Protein AF-A0A3D5Q0C1-F1 (afdb_monomer)

Nearest PDB structures (foldseek):
  3sn2-assembly1_A  TM=9.804E-01  e=6.960E-07  Oryctolagus cuniculus
  3snp-assembly2_B  TM=9.697E-01  e=6.084E-07  Oryctolagus cuniculus
  6vcd-assembly1_A  TM=9.594E-01  e=5.227E-06  Homo sapiens

Mean predicted aligned error: 3.23 Å

Sequence (80 aa):
TDLVLTVTEMLRKKGVVGKFVEFYGDGLKDMPVADRATIANMAPEYGATCGFFPVDEQTISYMRLTGRDDELLELVEAYA

Radius of gyration: 14.04 Å; Cα contacts (8 Å, |Δi|>4): 87; chains: 1; bounding box: 31×29×32 Å

Foldseek 3Di:
DVVLVVLLVVLLVVQQAAAEAEDDDPVVVPDAVVSQVSNQVCCVSSRYPTYDYDDDPNNLVVCVVVPHDPVVSVVVVVPD

Structure (mmCIF, N/CA/C/O backbone):
data_AF-A0A3D5Q0C1-F1
#
_entry.id   AF-A0A3D5Q0C1-F1
#
loop_
_atom_site.group_PDB
_atom_site.id
_atom_site.type_symbol
_atom_site.label_atom_id
_atom_site.label_alt_id
_atom_site.label_comp_id
_atom_site.label_asym_id
_atom_site.label_entity_id
_atom_site.label_seq_id
_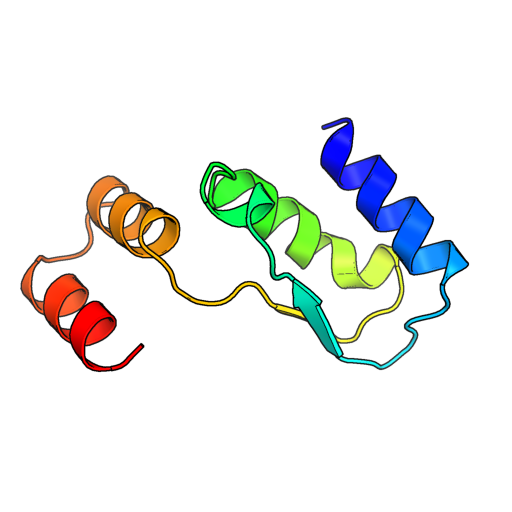atom_site.pdbx_PDB_ins_code
_atom_site.Cartn_x
_atom_site.Cartn_y
_atom_site.Cartn_z
_atom_site.occupancy
_atom_site.B_iso_or_equiv
_atom_site.auth_seq_id
_atom_site.auth_comp_id
_atom_site.auth_asym_id
_atom_site.auth_atom_id
_atom_site.pdbx_PDB_model_num
ATOM 1 N N . THR A 1 1 ? -5.627 14.889 -1.907 1.00 62.56 1 THR A N 1
ATOM 2 C CA . THR A 1 1 ? -5.727 14.964 -0.429 1.00 62.56 1 THR A CA 1
ATOM 3 C C . THR A 1 1 ? -7.115 14.615 0.093 1.00 62.56 1 THR A C 1
ATOM 5 O O . THR A 1 1 ? -7.197 13.860 1.053 1.00 62.56 1 THR A O 1
ATOM 8 N N . ASP A 1 2 ? -8.200 15.069 -0.544 1.00 86.12 2 ASP A N 1
ATOM 9 C CA . ASP A 1 2 ? -9.575 14.857 -0.041 1.00 86.12 2 ASP A CA 1
ATOM 10 C C . ASP A 1 2 ? -10.005 13.383 0.071 1.00 86.12 2 ASP A C 1
ATOM 12 O O . ASP A 1 2 ? -10.661 12.996 1.040 1.00 86.12 2 ASP A O 1
ATOM 16 N N . LEU A 1 3 ? -9.584 12.533 -0.873 1.00 87.44 3 LEU A N 1
ATOM 17 C CA . LEU A 1 3 ? -9.875 11.096 -0.844 1.00 87.44 3 LEU A CA 1
ATOM 18 C C . LEU A 1 3 ? -9.263 10.405 0.383 1.00 87.44 3 LEU A C 1
ATOM 20 O O . LEU A 1 3 ? -9.948 9.664 1.082 1.00 87.44 3 LEU A O 1
ATOM 24 N N . VAL A 1 4 ? -7.986 10.673 0.663 1.00 89.94 4 VAL A N 1
ATOM 25 C CA . VAL A 1 4 ? -7.236 10.027 1.750 1.00 89.94 4 VAL A CA 1
ATOM 26 C C . VAL A 1 4 ? -7.891 10.314 3.100 1.00 89.94 4 VAL A C 1
ATOM 28 O O . VAL A 1 4 ? -8.149 9.397 3.876 1.00 89.94 4 VAL A O 1
ATOM 31 N N . LEU A 1 5 ? -8.216 11.583 3.361 1.00 93.44 5 LEU A N 1
ATOM 32 C CA . LEU A 1 5 ? -8.859 11.986 4.612 1.00 93.44 5 LEU A CA 1
ATOM 33 C C . LEU A 1 5 ? -10.247 11.359 4.760 1.00 93.44 5 LEU A C 1
ATOM 35 O O . LEU A 1 5 ? -10.600 10.915 5.852 1.00 93.44 5 LEU A O 1
ATOM 39 N N . THR A 1 6 ? -10.999 11.261 3.661 1.00 93.75 6 THR A N 1
ATOM 40 C CA . THR A 1 6 ? -12.318 10.618 3.644 1.00 93.75 6 THR A CA 1
ATOM 41 C C . THR A 1 6 ? -12.212 9.131 3.985 1.00 93.75 6 THR A C 1
ATOM 43 O O . THR A 1 6 ? -12.923 8.649 4.867 1.00 93.75 6 THR A O 1
ATOM 46 N N . VAL A 1 7 ? -11.285 8.406 3.351 1.00 92.69 7 VAL A N 1
ATOM 47 C CA . VAL A 1 7 ? -11.047 6.977 3.615 1.00 92.69 7 VAL A CA 1
ATOM 48 C C . VAL A 1 7 ? -10.623 6.749 5.067 1.00 92.69 7 VAL A C 1
ATOM 50 O O . VAL A 1 7 ? -11.194 5.892 5.745 1.00 92.69 7 VAL A O 1
ATOM 53 N N . THR A 1 8 ? -9.687 7.550 5.580 1.00 92.56 8 THR A N 1
ATOM 54 C CA . THR A 1 8 ? -9.246 7.483 6.980 1.00 92.56 8 THR A CA 1
ATOM 55 C C . THR A 1 8 ? -10.408 7.700 7.948 1.00 92.56 8 THR A C 1
ATOM 57 O O . THR A 1 8 ? -10.579 6.931 8.896 1.00 92.56 8 THR A O 1
ATOM 60 N N . GLU A 1 9 ? -11.248 8.712 7.715 1.00 95.38 9 GLU A N 1
ATOM 61 C CA . GLU A 1 9 ? -12.377 9.005 8.600 1.00 95.38 9 GLU A CA 1
ATOM 62 C C . GLU A 1 9 ? -13.428 7.878 8.580 1.00 95.38 9 GLU A C 1
ATOM 64 O O . GLU A 1 9 ? -13.931 7.471 9.633 1.00 95.38 9 GLU A O 1
ATOM 69 N N . MET A 1 10 ? -13.709 7.314 7.401 1.00 96.00 10 MET A N 1
ATOM 70 C CA . MET A 1 10 ? -14.611 6.169 7.236 1.00 96.00 10 MET A CA 1
ATOM 71 C C . MET A 1 10 ? -14.103 4.922 7.971 1.00 96.00 10 MET A C 1
ATOM 73 O O . MET A 1 10 ? -14.866 4.282 8.700 1.00 96.00 10 MET A O 1
ATOM 77 N N . LEU A 1 11 ? -12.820 4.581 7.821 1.00 95.94 11 LEU A N 1
ATOM 78 C CA . LEU A 1 11 ? -12.217 3.410 8.467 1.00 95.94 11 LEU A CA 1
ATOM 79 C C . LEU A 1 11 ? -12.132 3.574 9.987 1.00 95.94 11 LEU A C 1
ATOM 81 O O . LEU A 1 11 ? -12.420 2.631 10.729 1.00 95.94 11 LEU A O 1
ATOM 85 N N . ARG A 1 12 ? -11.842 4.789 10.465 1.00 94.31 12 ARG A N 1
ATOM 86 C CA . ARG A 1 12 ? -11.869 5.108 11.895 1.00 94.31 12 ARG A CA 1
ATOM 87 C C . ARG A 1 12 ? -13.261 4.894 12.490 1.00 94.31 12 ARG A C 1
ATOM 89 O O . ARG A 1 12 ? -13.381 4.253 13.532 1.00 94.31 12 ARG A O 1
ATOM 96 N N . LYS A 1 13 ? -14.317 5.365 11.813 1.00 96.25 13 LYS A N 1
ATOM 97 C CA . LYS A 1 13 ? -15.718 5.128 12.217 1.00 96.25 13 LYS A CA 1
ATOM 98 C C . LYS A 1 13 ? -16.088 3.643 12.187 1.00 96.25 13 LYS A C 1
ATOM 100 O O . LYS A 1 13 ? -16.879 3.195 13.012 1.00 96.25 13 LYS A O 1
ATOM 105 N N . LYS A 1 14 ? -15.516 2.873 11.257 1.00 95.88 14 LYS A N 1
ATOM 106 C CA . LYS A 1 14 ? -15.764 1.431 11.124 1.00 95.88 14 LYS A CA 1
ATOM 107 C C . LYS A 1 14 ? -15.162 0.601 12.266 1.00 95.88 14 LYS A C 1
ATOM 109 O O . LYS A 1 14 ? -15.699 -0.465 12.561 1.00 95.88 14 LYS A O 1
ATOM 114 N N . GLY A 1 15 ? -14.085 1.065 12.904 1.00 94.25 15 GLY A N 1
ATOM 115 C CA . GLY A 1 15 ? -13.454 0.381 14.038 1.00 94.25 15 GLY A CA 1
ATOM 116 C C . GLY A 1 15 ? -12.588 -0.812 13.619 1.00 94.25 15 GLY A C 1
ATOM 117 O O . GLY A 1 15 ? -12.889 -1.967 13.928 1.00 94.25 15 GLY A O 1
ATOM 118 N N . VAL A 1 16 ? -11.490 -0.533 12.917 1.00 95.75 16 VAL A N 1
ATOM 119 C CA . VAL A 1 16 ? -10.563 -1.546 12.374 1.00 95.75 16 VAL A CA 1
ATOM 120 C C . VAL A 1 16 ? -9.308 -1.757 13.233 1.00 95.75 16 VAL A C 1
ATOM 122 O O . VAL A 1 16 ? -8.278 -2.197 12.733 1.00 95.75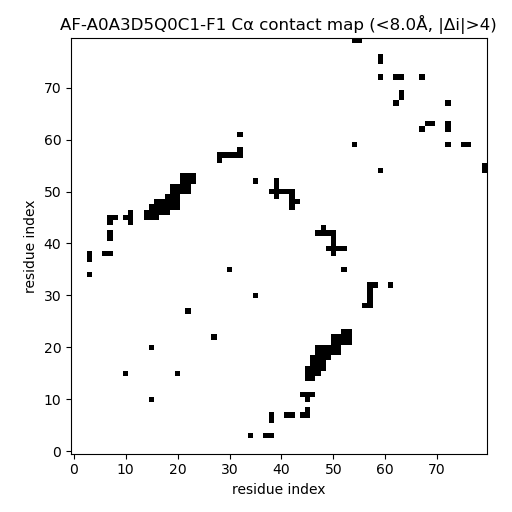 16 VAL A O 1
ATOM 125 N N . VAL A 1 17 ? -9.394 -1.468 14.537 1.00 95.94 17 VAL A N 1
ATOM 126 C CA . VAL A 1 17 ? -8.239 -1.517 15.447 1.00 95.94 17 VAL A CA 1
ATOM 127 C C . VAL A 1 17 ? -7.595 -2.906 15.475 1.00 95.94 17 VAL A C 1
ATOM 129 O O . VAL A 1 17 ? -8.277 -3.893 15.754 1.00 95.94 17 VAL A O 1
ATOM 132 N N . GLY A 1 18 ? -6.289 -2.976 15.195 1.00 92.88 18 GLY A N 1
ATOM 133 C CA . GLY A 1 18 ? -5.504 -4.217 15.238 1.00 92.88 18 GLY A CA 1
ATOM 134 C C . GLY A 1 18 ? -5.827 -5.223 14.127 1.00 92.88 18 GLY A C 1
ATOM 135 O O . GLY A 1 18 ? -5.518 -6.406 14.264 1.00 92.88 18 GLY A O 1
ATOM 136 N N . LYS A 1 19 ? -6.495 -4.780 13.055 1.00 95.75 19 LYS A N 1
ATOM 137 C CA . LYS A 1 19 ? -6.868 -5.614 11.904 1.00 95.75 19 LYS A CA 1
ATOM 138 C C . LYS A 1 19 ? -6.069 -5.236 10.667 1.00 95.75 19 LYS A C 1
ATOM 140 O O . LYS A 1 19 ? -5.531 -4.134 10.570 1.00 95.75 19 LYS A O 1
ATOM 145 N N . PHE A 1 20 ? -6.040 -6.151 9.707 1.00 96.50 20 PHE A N 1
ATOM 146 C CA . PHE A 1 20 ? -5.550 -5.870 8.364 1.00 96.50 20 PHE A CA 1
ATOM 147 C C . PHE A 1 20 ? -6.694 -5.268 7.552 1.00 96.50 20 PHE A C 1
ATOM 149 O O . PHE A 1 20 ? -7.827 -5.755 7.618 1.00 96.50 20 PHE A O 1
ATOM 156 N N . VAL A 1 21 ? -6.405 -4.197 6.817 1.00 97.06 21 VAL A N 1
ATOM 157 C CA . VAL A 1 21 ? -7.348 -3.573 5.887 1.00 97.06 21 VAL A CA 1
ATOM 158 C C . VAL A 1 21 ? -6.796 -3.744 4.482 1.00 97.06 21 VAL A C 1
ATOM 160 O O . VAL A 1 21 ? -5.754 -3.185 4.160 1.00 97.06 21 VAL A O 1
ATOM 163 N N . GLU A 1 22 ? -7.495 -4.515 3.658 1.00 96.94 22 GLU A N 1
ATOM 164 C CA . GLU A 1 22 ? -7.173 -4.709 2.245 1.00 96.94 22 GLU A CA 1
ATOM 165 C C . GLU A 1 22 ? -8.114 -3.875 1.371 1.00 96.94 22 GLU A C 1
ATOM 167 O O . GLU A 1 22 ? -9.333 -3.877 1.569 1.00 96.94 22 GLU A O 1
ATOM 172 N N . PHE A 1 23 ? -7.539 -3.153 0.412 1.00 95.00 23 PHE A N 1
ATOM 173 C CA . PHE A 1 23 ? -8.266 -2.321 -0.539 1.00 95.00 23 PHE A CA 1
ATOM 174 C C . PHE A 1 23 ? -8.439 -3.069 -1.866 1.00 95.00 23 PHE A C 1
ATOM 176 O O . PHE A 1 23 ? -7.472 -3.583 -2.420 1.00 95.00 23 PHE A O 1
ATOM 183 N N . TYR A 1 24 ? -9.667 -3.102 -2.388 1.00 93.94 24 TYR A N 1
ATOM 184 C CA . TYR A 1 24 ? -10.016 -3.763 -3.650 1.00 93.94 24 TYR A CA 1
ATOM 185 C C . TYR A 1 24 ? -11.157 -3.026 -4.369 1.00 93.94 24 TYR A C 1
ATOM 187 O O . TYR A 1 24 ? -11.810 -2.150 -3.796 1.00 93.94 24 TYR A O 1
ATOM 195 N N . GLY A 1 25 ? -11.413 -3.408 -5.623 1.00 92.69 25 GLY A N 1
ATOM 196 C CA . GLY A 1 25 ? -12.501 -2.881 -6.452 1.00 92.69 25 GLY A CA 1
ATOM 197 C C . GLY A 1 25 ? -12.022 -1.980 -7.592 1.00 92.69 25 GLY A C 1
ATOM 198 O O . GLY A 1 25 ? -10.857 -1.594 -7.659 1.00 92.69 25 GLY A O 1
ATOM 199 N N . ASP A 1 26 ? -12.938 -1.636 -8.500 1.00 90.62 26 ASP A N 1
ATOM 200 C CA . ASP A 1 26 ? -12.602 -0.945 -9.755 1.00 90.62 26 ASP A CA 1
ATOM 201 C C . ASP A 1 26 ? -11.947 0.426 -9.555 1.00 90.62 26 ASP A C 1
ATOM 203 O O . ASP A 1 26 ? -11.14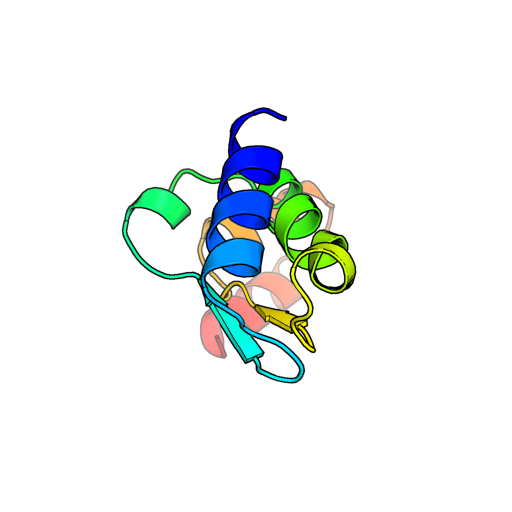5 0.845 -10.384 1.00 90.62 26 ASP A O 1
ATOM 207 N N . GLY A 1 27 ? -12.215 1.091 -8.427 1.00 88.06 27 GLY A N 1
ATOM 208 C CA . GLY A 1 27 ? -11.604 2.378 -8.092 1.00 88.06 27 GLY A CA 1
ATOM 209 C C . GLY A 1 27 ? -10.084 2.332 -7.896 1.00 88.06 27 GLY A C 1
ATOM 210 O O . GLY A 1 27 ? -9.456 3.386 -7.885 1.00 88.06 27 GLY A O 1
ATOM 211 N N . LEU A 1 28 ? -9.475 1.147 -7.750 1.00 90.38 28 LEU A N 1
ATOM 212 C CA . LEU A 1 28 ? -8.018 1.023 -7.667 1.00 90.38 28 LEU A CA 1
ATOM 213 C C . LEU A 1 28 ? -7.345 1.172 -9.035 1.00 90.38 28 LEU A C 1
ATOM 215 O O . LEU A 1 28 ? -6.235 1.696 -9.079 1.00 90.38 28 LEU A O 1
ATOM 219 N N . LYS A 1 29 ? -8.000 0.774 -10.136 1.00 88.44 29 LYS A N 1
ATOM 220 C CA . LYS A 1 29 ? -7.394 0.719 -11.484 1.00 88.44 29 LYS A CA 1
ATOM 221 C C . LYS A 1 29 ? -6.784 2.050 -11.923 1.00 88.44 29 LYS A C 1
ATOM 223 O O . LYS A 1 29 ? -5.703 2.070 -12.505 1.00 88.44 29 LYS A O 1
ATOM 228 N N . ASP A 1 30 ? -7.449 3.146 -11.568 1.00 88.44 30 ASP A N 1
ATOM 229 C CA . ASP A 1 30 ? -7.032 4.507 -11.916 1.00 88.44 30 ASP A CA 1
ATOM 230 C C . ASP A 1 30 ? -6.308 5.227 -10.766 1.00 88.44 30 ASP A C 1
ATOM 232 O O . ASP A 1 30 ? -5.900 6.378 -10.912 1.00 88.44 30 ASP A O 1
ATOM 236 N N . MET A 1 31 ? -6.157 4.582 -9.602 1.00 93.00 31 MET A N 1
ATOM 237 C CA . MET A 1 31 ? -5.560 5.198 -8.417 1.00 93.00 31 MET A CA 1
ATOM 238 C C . MET A 1 31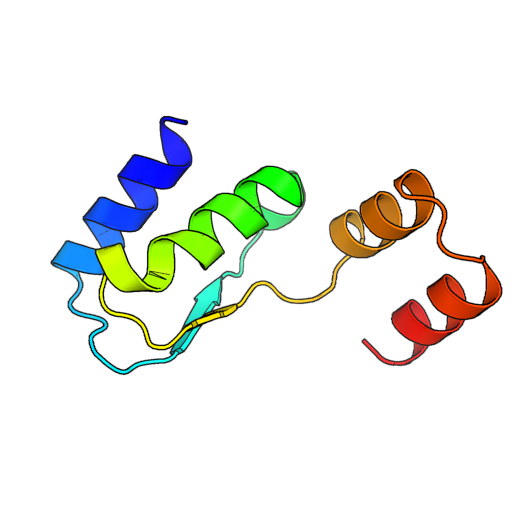 ? -4.028 5.125 -8.472 1.00 93.00 31 MET A C 1
ATOM 240 O O . MET A 1 31 ? -3.481 4.018 -8.393 1.00 93.00 31 MET A O 1
ATOM 244 N N . PRO A 1 32 ? -3.313 6.267 -8.499 1.00 93.44 32 PRO A N 1
ATOM 245 C CA . PRO A 1 32 ? -1.856 6.280 -8.502 1.00 93.44 32 PRO A CA 1
ATOM 246 C C . PRO A 1 32 ? -1.262 5.641 -7.244 1.00 93.44 32 PRO A C 1
ATOM 248 O O . PRO A 1 32 ? -1.772 5.815 -6.135 1.00 93.44 32 PRO A O 1
ATOM 251 N N . VAL A 1 33 ? -0.106 4.986 -7.387 1.00 94.44 33 VAL A N 1
ATOM 252 C CA . VAL A 1 33 ? 0.611 4.355 -6.261 1.00 94.44 33 VAL A CA 1
ATOM 253 C C . VAL A 1 33 ? 0.941 5.348 -5.140 1.00 94.44 33 VAL A C 1
ATOM 255 O O . VAL A 1 33 ? 0.907 4.977 -3.971 1.00 94.44 33 VAL A O 1
ATOM 258 N N . ALA A 1 34 ? 1.190 6.622 -5.457 1.00 93.44 34 ALA A N 1
ATOM 259 C CA . ALA A 1 34 ? 1.437 7.658 -4.451 1.00 93.44 34 ALA A CA 1
ATOM 260 C C . ALA A 1 34 ? 0.229 7.890 -3.517 1.00 93.44 34 ALA A C 1
ATOM 262 O O . ALA A 1 34 ? 0.399 8.035 -2.303 1.00 93.44 34 ALA A O 1
ATOM 263 N N . ASP A 1 35 ? -0.993 7.866 -4.055 1.00 93.62 35 ASP A N 1
ATOM 264 C CA . ASP A 1 35 ? -2.212 8.013 -3.254 1.00 93.62 35 ASP A CA 1
ATOM 265 C C . ASP A 1 35 ? -2.446 6.769 -2.391 1.00 93.62 35 ASP A C 1
ATOM 267 O O . ASP A 1 35 ? -2.726 6.888 -1.196 1.00 93.62 35 ASP A O 1
ATOM 271 N N . ARG A 1 36 ? -2.228 5.574 -2.959 1.00 95.44 36 ARG A N 1
ATOM 272 C CA . ARG A 1 36 ? -2.278 4.298 -2.223 1.00 95.44 36 ARG A CA 1
ATOM 273 C C . ARG A 1 36 ? -1.296 4.286 -1.055 1.00 95.44 36 ARG A C 1
ATOM 275 O O . ARG A 1 36 ? -1.674 3.967 0.069 1.00 95.44 36 ARG A O 1
ATOM 282 N N . ALA A 1 37 ? -0.053 4.697 -1.304 1.00 95.25 37 ALA A N 1
ATOM 283 C CA . ALA A 1 37 ? 0.985 4.803 -0.285 1.00 95.25 37 ALA A CA 1
ATOM 284 C C . ALA A 1 37 ? 0.598 5.800 0.815 1.00 95.25 37 ALA A C 1
ATOM 286 O O . ALA A 1 37 ? 0.827 5.532 1.991 1.00 95.25 37 ALA A O 1
ATOM 287 N N . THR A 1 38 ? -0.047 6.912 0.456 1.00 94.75 38 THR A N 1
ATOM 288 C CA . THR A 1 38 ? -0.536 7.892 1.434 1.00 94.75 38 THR A CA 1
ATOM 289 C C . THR A 1 38 ? -1.635 7.294 2.321 1.00 94.75 38 THR A C 1
ATOM 291 O O . THR A 1 38 ? -1.572 7.433 3.540 1.00 94.75 38 THR A O 1
ATOM 294 N N . ILE A 1 39 ? -2.607 6.573 1.748 1.00 94.81 39 ILE A N 1
ATOM 295 C CA . ILE A 1 39 ? -3.673 5.888 2.506 1.00 94.81 39 ILE A CA 1
ATOM 296 C C . ILE A 1 39 ? -3.097 4.788 3.409 1.00 94.81 39 ILE A C 1
ATOM 298 O O . ILE A 1 39 ? -3.489 4.663 4.571 1.00 94.81 39 ILE A O 1
ATOM 302 N N . ALA A 1 40 ? -2.159 3.993 2.894 1.00 95.50 40 ALA A N 1
ATOM 303 C CA . ALA A 1 40 ? -1.505 2.932 3.653 1.00 95.50 40 ALA A CA 1
ATOM 304 C C . ALA A 1 40 ? -0.667 3.494 4.814 1.00 95.50 40 ALA A C 1
ATOM 306 O O . ALA A 1 40 ? -0.723 2.965 5.922 1.00 95.50 40 ALA A O 1
ATOM 307 N N . ASN A 1 41 ? 0.049 4.602 4.592 1.00 95.62 41 ASN A N 1
ATOM 308 C CA . ASN A 1 41 ? 0.821 5.285 5.630 1.00 95.62 41 ASN A CA 1
ATOM 309 C C . ASN A 1 41 ? -0.068 5.865 6.743 1.00 95.62 41 ASN A C 1
ATOM 311 O O . ASN A 1 41 ? 0.398 6.003 7.867 1.00 95.62 41 ASN A O 1
ATOM 315 N N . MET A 1 42 ? -1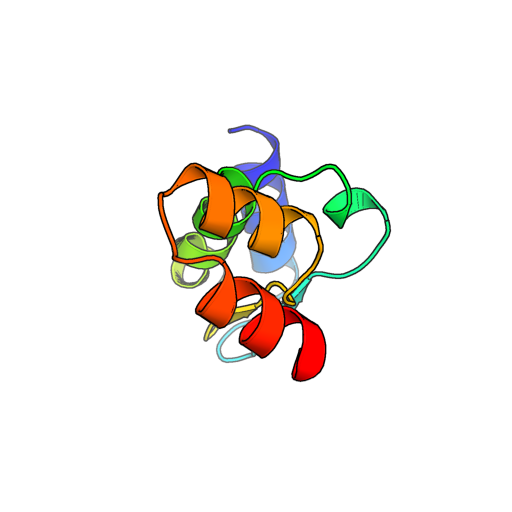.344 6.148 6.451 1.00 96.00 42 MET A N 1
ATOM 316 C CA . MET A 1 42 ? -2.324 6.592 7.447 1.00 96.00 42 MET A CA 1
ATOM 317 C C . MET A 1 42 ? -2.949 5.453 8.284 1.00 96.00 42 MET A C 1
ATOM 319 O O . MET A 1 42 ? -3.929 5.670 8.999 1.00 96.00 42 MET A O 1
ATOM 323 N N . ALA A 1 43 ? -2.439 4.216 8.194 1.00 95.12 43 ALA A N 1
ATOM 324 C CA . ALA A 1 43 ? -2.940 3.087 8.987 1.00 95.12 43 ALA A CA 1
ATOM 325 C C . ALA A 1 43 ? -3.027 3.350 10.503 1.00 95.12 43 ALA A C 1
ATOM 327 O O . ALA A 1 43 ? -4.064 3.010 11.091 1.00 95.12 43 ALA A O 1
ATOM 328 N N . PRO A 1 44 ? -2.033 4.002 11.143 1.00 94.69 44 PRO A N 1
ATOM 329 C CA . PRO A 1 44 ? -2.132 4.383 12.550 1.00 94.69 44 PRO A CA 1
ATOM 330 C C . PRO A 1 44 ? -3.342 5.281 12.864 1.00 94.69 44 PRO A C 1
ATOM 332 O O . PRO A 1 44 ? -3.954 5.144 13.922 1.00 94.69 44 PRO A O 1
ATOM 335 N N . GLU A 1 45 ? -3.738 6.162 11.946 1.00 94.94 45 GLU A N 1
ATOM 336 C CA . GLU A 1 45 ? -4.799 7.156 12.122 1.00 94.94 45 GLU A CA 1
ATOM 337 C C . GLU A 1 45 ? -6.209 6.547 12.108 1.00 94.94 45 GLU A C 1
ATOM 339 O O . GLU A 1 45 ? -7.119 7.087 12.749 1.00 94.94 45 GLU A O 1
ATOM 344 N N . TYR A 1 46 ? -6.406 5.416 11.420 1.0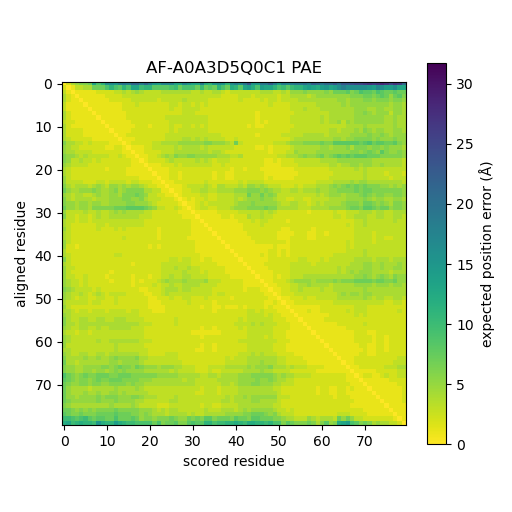0 94.56 46 TYR A N 1
ATOM 345 C CA . TYR A 1 46 ? -7.650 4.632 11.471 1.00 94.56 46 TYR A CA 1
ATOM 346 C C . TYR A 1 46 ? -7.547 3.349 12.316 1.00 94.56 46 TYR A C 1
ATOM 348 O O . TYR A 1 46 ? -8.538 2.632 12.474 1.00 94.56 46 TYR A O 1
ATOM 356 N N . GLY A 1 47 ? -6.383 3.099 12.924 1.00 92.62 47 GLY A N 1
ATOM 357 C CA . GLY A 1 47 ? -6.137 2.046 13.913 1.00 92.62 47 GLY A CA 1
ATOM 358 C C . GLY A 1 47 ? -5.790 0.668 13.343 1.00 92.62 47 GLY A C 1
ATOM 359 O O . GLY A 1 47 ? -5.618 -0.278 14.114 1.00 92.62 47 GLY A O 1
ATOM 360 N N . ALA A 1 48 ? -5.684 0.520 12.024 1.00 96.44 48 ALA A N 1
ATOM 361 C CA . ALA A 1 48 ? -5.320 -0.758 11.421 1.00 96.44 48 ALA A CA 1
ATOM 362 C C . ALA A 1 48 ? -3.854 -1.116 11.702 1.00 96.44 48 ALA A C 1
ATOM 364 O O . ALA A 1 48 ? -3.005 -0.246 11.877 1.00 96.44 48 ALA A O 1
ATOM 365 N N . THR A 1 49 ? -3.544 -2.412 11.690 1.00 95.31 49 THR A N 1
ATOM 366 C CA . THR A 1 49 ? -2.155 -2.888 11.734 1.00 95.31 49 THR A CA 1
ATOM 367 C C . THR A 1 49 ? -1.426 -2.580 10.428 1.00 95.31 49 THR A C 1
ATOM 369 O O . THR A 1 49 ? -0.246 -2.242 10.447 1.00 95.31 49 THR A O 1
ATOM 372 N N . CYS A 1 50 ? -2.126 -2.683 9.296 1.00 94.44 50 CYS A N 1
ATOM 373 C CA . CYS A 1 50 ? -1.620 -2.311 7.981 1.00 94.44 50 CYS A CA 1
ATOM 374 C C . CYS A 1 50 ? -2.771 -1.966 7.021 1.00 94.44 50 CYS A C 1
ATOM 376 O O . CYS A 1 50 ? -3.887 -2.479 7.162 1.00 94.44 50 CYS A O 1
ATOM 378 N N . GLY A 1 51 ? -2.472 -1.106 6.044 1.00 95.12 51 GLY A N 1
ATOM 379 C CA . GLY A 1 51 ? -3.285 -0.888 4.849 1.00 95.12 51 GLY A CA 1
ATOM 380 C C . GLY A 1 51 ? -2.611 -1.549 3.648 1.00 95.12 51 GLY A C 1
ATOM 381 O O . GLY A 1 51 ? -1.504 -1.159 3.281 1.00 95.12 51 GLY A O 1
ATOM 382 N N . PHE A 1 52 ? -3.249 -2.560 3.066 1.00 95.50 52 PHE A N 1
ATOM 383 C CA . PHE A 1 52 ? -2.695 -3.376 1.990 1.00 95.50 52 PHE A CA 1
ATOM 384 C C . PHE A 1 52 ? -3.371 -3.060 0.655 1.00 95.50 52 PHE A C 1
ATOM 386 O O . PHE A 1 52 ? -4.595 -3.134 0.533 1.00 95.50 52 PHE A O 1
ATOM 393 N N . PHE A 1 53 ? -2.555 -2.729 -0.342 1.00 96.25 53 PHE A N 1
ATOM 394 C CA . PHE A 1 53 ? -2.966 -2.595 -1.734 1.00 96.25 53 PHE A CA 1
ATOM 395 C C . PHE A 1 53 ? -2.286 -3.715 -2.528 1.00 96.25 53 P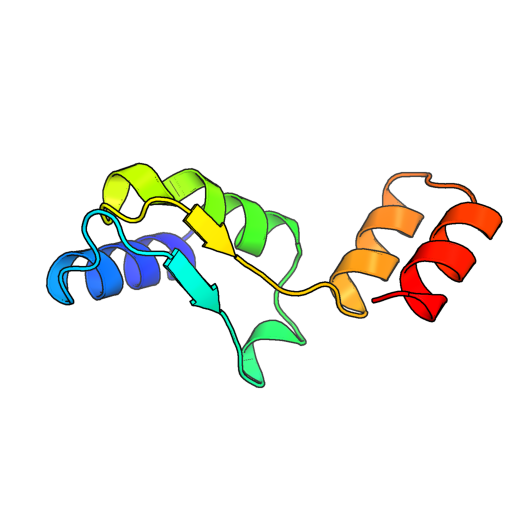HE A C 1
ATOM 397 O O . PHE A 1 53 ? -1.053 -3.774 -2.506 1.00 96.25 53 PHE A O 1
ATOM 404 N N . PRO A 1 54 ? -3.049 -4.594 -3.200 1.00 94.31 54 PRO A N 1
ATOM 405 C CA . PRO A 1 54 ? -2.479 -5.630 -4.053 1.00 94.31 54 PRO A CA 1
ATOM 406 C C . PRO A 1 54 ? -1.602 -5.049 -5.168 1.00 94.31 54 PRO A C 1
ATOM 408 O O . PRO A 1 54 ? -1.811 -3.915 -5.613 1.00 94.31 54 PRO A O 1
ATOM 411 N N . VAL A 1 55 ? -0.635 -5.848 -5.626 1.00 94.38 55 VAL A N 1
ATOM 412 C CA . VAL A 1 55 ? 0.149 -5.540 -6.828 1.00 94.38 55 VAL A CA 1
ATOM 413 C C . VAL A 1 55 ? -0.775 -5.604 -8.042 1.00 94.38 55 VAL A C 1
ATOM 415 O O . VAL A 1 55 ? -1.583 -6.517 -8.177 1.00 94.38 55 VAL A O 1
ATOM 418 N N . ASP A 1 56 ? -0.663 -4.610 -8.914 1.00 94.06 56 ASP A N 1
ATOM 419 C CA . ASP A 1 56 ? -1.436 -4.483 -10.146 1.00 94.06 56 ASP A CA 1
ATOM 420 C C . ASP A 1 56 ? -0.651 -3.684 -11.202 1.00 94.06 56 ASP A C 1
ATOM 422 O O . ASP A 1 56 ? 0.487 -3.265 -10.975 1.00 94.06 56 ASP A O 1
ATOM 426 N N . GLU A 1 57 ? -1.274 -3.417 -12.349 1.00 93.38 57 GLU A N 1
ATOM 427 C CA . GLU A 1 57 ? -0.653 -2.690 -13.464 1.00 93.38 57 GLU A CA 1
ATOM 428 C C . GLU A 1 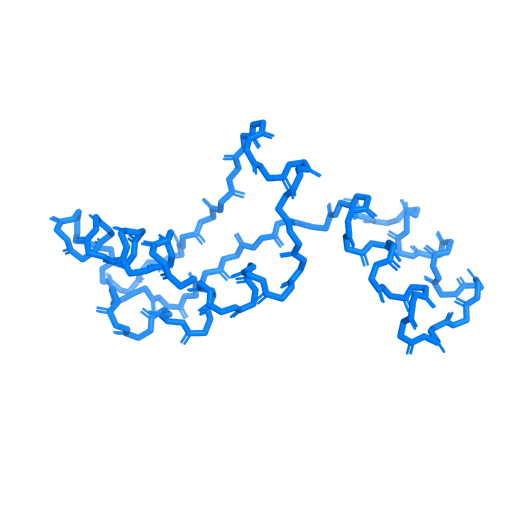57 ? -0.133 -1.293 -13.074 1.00 93.38 57 GLU A C 1
ATOM 430 O O . GLU A 1 57 ? 0.911 -0.862 -13.571 1.00 93.38 57 GLU A O 1
ATOM 435 N N . GLN A 1 58 ? -0.804 -0.584 -12.153 1.00 94.94 58 GLN A N 1
ATOM 436 C CA . GLN A 1 58 ? -0.320 0.708 -11.643 1.00 94.94 58 GLN A CA 1
ATOM 437 C C . GLN A 1 58 ? 0.962 0.538 -10.828 1.00 94.94 58 GLN A C 1
ATOM 439 O O . GLN A 1 58 ? 1.871 1.366 -10.911 1.00 94.94 58 GLN A O 1
ATOM 444 N N . THR A 1 59 ? 1.055 -0.548 -10.062 1.00 95.75 59 THR A N 1
ATOM 445 C CA . THR A 1 59 ? 2.253 -0.901 -9.296 1.00 95.75 59 THR A CA 1
ATOM 446 C C . THR A 1 59 ? 3.429 -1.180 -10.228 1.00 95.75 59 THR A C 1
ATOM 448 O O . THR A 1 59 ? 4.494 -0.585 -10.050 1.00 95.75 59 THR A O 1
ATOM 451 N N . ILE A 1 60 ? 3.227 -1.988 -11.273 1.00 96.12 60 ILE A N 1
ATOM 452 C CA . ILE A 1 60 ? 4.268 -2.270 -12.274 1.00 96.12 60 ILE A CA 1
ATOM 453 C C . ILE A 1 60 ? 4.682 -0.997 -13.018 1.00 96.12 60 ILE A C 1
ATOM 455 O O . ILE A 1 60 ? 5.873 -0.697 -13.140 1.00 96.12 60 ILE A O 1
ATOM 459 N N . SER A 1 61 ? 3.708 -0.200 -13.459 1.00 95.06 61 SER A N 1
ATOM 460 C CA . SER A 1 61 ? 3.954 1.069 -14.151 1.00 95.06 61 SER A CA 1
ATOM 461 C C . SER A 1 61 ? 4.775 2.031 -13.292 1.00 95.06 61 SER A C 1
ATOM 463 O O . SER A 1 61 ? 5.711 2.668 -13.778 1.00 95.06 61 SER A O 1
ATOM 465 N N . TYR A 1 62 ? 4.478 2.101 -11.992 1.00 96.38 62 TYR A N 1
ATOM 466 C CA . TYR A 1 62 ? 5.239 2.906 -11.044 1.00 96.38 62 TYR A CA 1
ATOM 467 C C . TYR A 1 62 ? 6.661 2.372 -10.825 1.00 96.38 62 TYR A C 1
ATOM 469 O O . TYR A 1 62 ? 7.612 3.154 -10.759 1.00 96.38 62 TYR A O 1
ATOM 477 N N . MET A 1 63 ? 6.845 1.052 -10.744 1.00 97.00 63 MET A N 1
ATOM 478 C CA . MET A 1 63 ? 8.177 0.446 -10.646 1.00 97.00 63 MET A CA 1
ATOM 479 C C . MET A 1 63 ? 9.025 0.764 -11.884 1.00 97.00 63 MET A C 1
ATOM 481 O O . MET A 1 63 ? 10.166 1.203 -11.743 1.00 97.00 63 MET A O 1
ATOM 485 N N . ARG A 1 64 ? 8.450 0.659 -13.085 1.00 96.50 64 ARG A N 1
ATOM 486 C CA . ARG A 1 64 ? 9.110 1.065 -14.334 1.00 96.50 64 ARG A CA 1
ATOM 487 C C . ARG A 1 64 ? 9.483 2.548 -14.323 1.00 96.50 64 ARG A C 1
ATOM 489 O O . ARG A 1 64 ? 10.631 2.900 -14.574 1.00 96.50 64 ARG A O 1
ATOM 496 N N . LEU A 1 65 ? 8.534 3.420 -13.965 1.00 96.62 65 LEU A N 1
ATOM 497 C CA . LEU A 1 65 ? 8.745 4.871 -13.876 1.00 96.62 65 LEU A CA 1
ATOM 498 C C . LEU A 1 65 ? 9.890 5.238 -12.925 1.00 96.62 65 LEU A C 1
ATOM 500 O O . LEU A 1 65 ? 10.633 6.185 -13.164 1.00 96.62 65 LEU A O 1
ATOM 504 N N . THR A 1 66 ? 10.0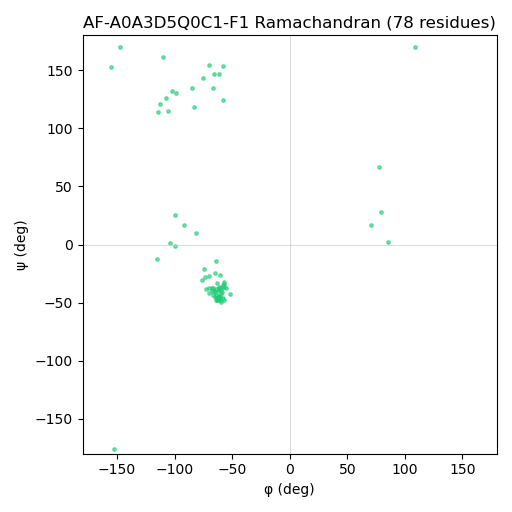27 4.490 -11.836 1.00 97.06 66 THR A N 1
ATOM 505 C CA . THR A 1 66 ? 11.039 4.727 -10.806 1.00 97.06 66 THR A CA 1
ATOM 506 C C . THR A 1 66 ? 12.340 3.953 -11.049 1.00 97.06 66 THR A C 1
ATOM 508 O O . THR A 1 66 ? 13.153 3.826 -10.131 1.00 97.06 66 THR A O 1
ATOM 511 N N . GLY A 1 67 ? 12.548 3.459 -12.275 1.00 96.56 67 GLY A N 1
ATOM 512 C CA . GLY A 1 67 ? 13.828 2.948 -12.765 1.00 96.56 67 GLY A CA 1
ATOM 513 C C . GLY A 1 67 ? 14.177 1.533 -12.314 1.00 96.56 67 GLY A C 1
ATOM 514 O O . GLY A 1 67 ? 15.357 1.236 -12.163 1.00 96.56 67 GLY A O 1
ATOM 515 N N . ARG A 1 68 ? 13.183 0.681 -12.038 1.00 97.94 68 ARG A N 1
ATOM 516 C CA . ARG A 1 68 ? 13.429 -0.754 -11.812 1.00 97.94 68 ARG A CA 1
ATOM 517 C C . ARG A 1 68 ? 13.700 -1.447 -13.152 1.00 97.94 68 ARG A C 1
ATOM 519 O O . ARG A 1 68 ? 13.064 -1.100 -14.145 1.00 97.94 68 ARG A O 1
ATOM 526 N N . ASP A 1 69 ? 14.613 -2.416 -13.146 1.00 97.12 69 ASP A N 1
ATOM 527 C CA . ASP A 1 69 ? 15.027 -3.168 -14.338 1.00 97.12 69 ASP A CA 1
ATOM 528 C C . ASP A 1 69 ? 13.892 -4.030 -14.906 1.00 97.12 69 ASP A C 1
ATOM 530 O O . ASP A 1 69 ? 13.090 -4.582 -14.150 1.00 97.12 69 ASP A O 1
ATOM 534 N N . ASP A 1 70 ? 13.859 -4.198 -16.230 1.00 96.12 70 ASP A N 1
ATOM 535 C CA . ASP A 1 70 ? 12.812 -4.965 -16.919 1.00 96.12 70 ASP A CA 1
ATOM 536 C C . ASP A 1 70 ? 12.743 -6.428 -16.449 1.00 96.12 70 ASP A C 1
ATOM 538 O O . ASP A 1 70 ? 11.647 -6.932 -16.217 1.00 96.12 70 ASP A O 1
ATOM 542 N N . GLU A 1 71 ? 13.887 -7.075 -16.191 1.00 97.06 71 GLU A N 1
ATOM 543 C CA . GLU A 1 71 ? 13.933 -8.447 -15.651 1.00 97.06 71 GLU A CA 1
ATOM 544 C C . GLU A 1 71 ? 13.216 -8.563 -14.294 1.00 97.06 71 GLU A C 1
ATOM 546 O O . GLU A 1 71 ? 12.557 -9.564 -14.005 1.00 97.06 71 GLU A O 1
ATOM 551 N N . LEU A 1 72 ? 13.310 -7.528 -13.450 1.00 96.88 72 LEU A N 1
ATOM 552 C CA . LEU A 1 72 ? 12.607 -7.491 -12.169 1.00 96.88 72 LEU A CA 1
ATOM 553 C C . LEU A 1 72 ? 11.105 -7.271 -12.367 1.00 96.88 72 LEU A C 1
ATOM 555 O O . LEU A 1 72 ? 10.310 -7.857 -11.637 1.00 96.88 72 LEU A O 1
ATOM 559 N N . LEU A 1 73 ? 10.707 -6.431 -13.325 1.00 96.81 73 LEU A N 1
ATOM 560 C CA . LEU A 1 73 ? 9.293 -6.197 -13.624 1.00 96.81 73 LEU A CA 1
ATOM 561 C C . LEU A 1 73 ? 8.621 -7.479 -14.122 1.00 96.81 73 LEU A C 1
ATOM 563 O O . LEU A 1 73 ? 7.569 -7.838 -13.601 1.00 96.81 73 LEU A O 1
ATOM 567 N N . GLU A 1 74 ? 9.263 -8.198 -15.046 1.00 95.69 74 GLU A N 1
ATOM 568 C CA . GLU A 1 74 ? 8.785 -9.491 -15.551 1.00 95.69 74 GLU A CA 1
ATOM 569 C C . GLU A 1 74 ? 8.658 -10.525 -14.426 1.00 95.69 74 GLU A C 1
ATOM 571 O O . GLU A 1 74 ? 7.661 -11.245 -14.344 1.00 95.69 74 GLU A O 1
ATOM 576 N N . LEU A 1 75 ? 9.639 -10.576 -13.517 1.00 96.19 75 LEU A N 1
ATOM 577 C CA . LEU A 1 75 ? 9.574 -11.454 -12.351 1.00 96.19 75 LEU A CA 1
ATOM 578 C C . LEU A 1 75 ? 8.384 -11.106 -11.450 1.00 96.19 75 LEU A C 1
ATOM 580 O O . LEU A 1 75 ? 7.690 -12.002 -10.980 1.00 96.19 75 LEU A O 1
ATOM 584 N N . VAL A 1 76 ? 8.143 -9.823 -11.187 1.00 95.81 76 VAL A N 1
ATOM 585 C CA . VAL A 1 76 ? 7.021 -9.404 -10.338 1.00 95.81 76 VAL A CA 1
ATOM 586 C C . VAL A 1 76 ? 5.684 -9.710 -11.013 1.00 95.81 76 VAL A C 1
ATOM 588 O O . VAL A 1 76 ? 4.811 -10.261 -10.352 1.00 95.81 76 VAL A O 1
ATOM 591 N N . GLU A 1 77 ? 5.529 -9.436 -12.311 1.00 93.19 77 GLU A N 1
ATOM 592 C CA . GLU A 1 77 ? 4.309 -9.765 -13.067 1.00 93.19 77 GLU A CA 1
ATOM 593 C C . GLU A 1 77 ? 4.016 -11.270 -13.101 1.00 93.19 77 GLU A C 1
ATOM 595 O O . GLU A 1 77 ? 2.859 -11.672 -13.040 1.00 93.19 77 GLU A O 1
ATOM 600 N N . ALA A 1 78 ? 5.047 -12.116 -13.178 1.00 94.50 78 ALA A N 1
ATOM 601 C CA . ALA A 1 78 ? 4.872 -13.565 -13.241 1.00 94.50 78 ALA A CA 1
ATOM 602 C C . ALA A 1 78 ? 4.476 -14.212 -11.898 1.00 94.50 78 ALA A C 1
ATOM 604 O O . ALA A 1 78 ? 3.970 -15.336 -11.899 1.00 94.50 78 ALA A O 1
ATOM 605 N N . TYR A 1 79 ? 4.745 -13.550 -10.766 1.00 91.62 79 TYR A N 1
ATOM 606 C CA . TYR A 1 79 ? 4.549 -14.108 -9.418 1.00 91.62 79 TYR A CA 1
ATOM 607 C C . TYR A 1 79 ? 3.482 -13.392 -8.574 1.00 91.62 79 TYR A C 1
ATOM 609 O O . TYR A 1 79 ? 3.134 -13.913 -7.511 1.00 91.62 79 TYR A O 1
ATOM 617 N N . ALA A 1 80 ? 3.012 -12.216 -9.000 1.00 83.50 80 ALA A N 1
ATOM 618 C CA . ALA A 1 80 ? 1.932 -11.465 -8.353 1.00 83.50 80 ALA A CA 1
ATOM 619 C C . ALA A 1 80 ? 0.554 -12.088 -8.624 1.00 83.50 80 ALA A C 1
ATOM 621 O O . ALA A 1 80 ? -0.264 -12.085 -7.674 1.00 83.50 80 ALA A O 1
#

pLDDT: mean 93.95, std 4.42, range [62.56, 97.94]

Secondary structure (DSSP, 8-state):
-HHHHHHHHHHHHHT-TT-EEE--SGGGTT--HHHHHHHHHTHHHHT-SEEE----HHHHHHHHHTT--HHHHHHHHHH-

Solvent-accessible surface area (backbone atoms only — not comparable to full-atom values): 4691 Å² total; per-residue (Å²): 113,71,66,49,57,50,52,38,53,52,40,39,73,67,63,38,65,77,32,81,43,76,61,85,62,79,76,52,74,80,46,54,57,69,59,53,50,52,47,28,70,42,17,73,78,21,34,24,71,39,45,44,71,75,85,47,72,51,50,52,52,49,42,50,76,73,69,52,56,69,72,58,52,53,51,48,69,75,73,108